Protein AF-A0A316X494-F1 (afdb_monomer_lite)

Organism: NCBI:txid741074

pLDDT: mean 83.14, std 15.76, range [36.75, 96.81]

Sequence (93 aa):
MKTVIKYTFVRFIILAIPYFAWFALFAEAGYHRQTYDLDLLPLYVFFFLGGLIGIETLFRIYRKEKAKYLSNILLLIFFILLYFVLPHRDNFN

Secondary structure (DSSP, 8-state):
-HHHHHHHHHHHHHHHHHHHHHHHHHHTS-----S-GGGGHHHHHHHHHHHHHHHHHHHHHHTT-HHHHHHHHHHHHHHHHHHTTS--GGG--

Foldseek 3Di:
DVVLVVLLVVLLCQLVVLLVLLQCCVVPPVDPDPPDPVSCVSVVSNVVSLVVLVVVLVVCVVVVVVSNSVSSVVSSVVVVVVVVVGDDVVVVD

Radius of gyration: 15.36 Å; chains: 1; bounding box: 34×25×46 Å

Structure (mmCIF, N/CA/C/O backbone):
data_AF-A0A316X494-F1
#
_entry.id   AF-A0A316X494-F1
#
loop_
_atom_site.group_PDB
_atom_site.id
_atom_site.type_symbol
_atom_site.label_atom_id
_atom_site.label_alt_id
_atom_site.label_comp_id
_atom_site.label_asym_id
_atom_site.label_entity_id
_atom_site.label_seq_id
_atom_site.pdbx_PDB_ins_code
_atom_site.Cartn_x
_atom_site.Cartn_y
_atom_site.Cartn_z
_atom_site.occupancy
_atom_site.B_iso_or_equiv
_atom_site.auth_seq_id
_atom_site.auth_comp_id
_atom_site.auth_asym_id
_atom_site.auth_atom_id
_atom_site.pdbx_PDB_model_num
ATOM 1 N N . MET A 1 1 ? -2.029 -7.849 19.519 1.00 58.88 1 MET A N 1
ATOM 2 C CA . MET A 1 1 ? -0.772 -7.544 18.792 1.00 58.88 1 MET A CA 1
ATOM 3 C C . MET A 1 1 ? -0.567 -8.420 17.554 1.00 58.88 1 MET A C 1
ATOM 5 O O . MET A 1 1 ? -0.522 -7.866 16.465 1.00 58.88 1 MET A O 1
ATOM 9 N N . LYS A 1 2 ? -0.545 -9.761 17.671 1.00 73.12 2 LYS A N 1
ATOM 10 C CA . LYS A 1 2 ? -0.332 -10.688 16.532 1.00 73.12 2 LYS A CA 1
ATOM 11 C C . LYS A 1 2 ? -1.266 -10.453 15.328 1.00 73.12 2 LYS A C 1
ATOM 13 O O . LYS A 1 2 ? -0.812 -10.471 14.190 1.00 73.12 2 LYS A O 1
ATOM 18 N N . THR A 1 3 ? -2.545 -10.156 15.568 1.00 83.75 3 THR A N 1
ATOM 19 C CA . THR A 1 3 ? -3.536 -9.922 14.499 1.00 83.75 3 THR A CA 1
ATOM 20 C C . THR A 1 3 ? -3.281 -8.641 13.708 1.00 83.75 3 THR A C 1
ATOM 22 O O . THR A 1 3 ? -3.445 -8.639 12.494 1.00 83.75 3 THR A O 1
ATOM 25 N N . VAL A 1 4 ? -2.860 -7.562 14.378 1.00 84.19 4 VAL A N 1
ATOM 26 C CA . VAL A 1 4 ? -2.549 -6.285 13.713 1.00 84.19 4 VAL A CA 1
ATOM 27 C C . VAL A 1 4 ? -1.257 -6.421 12.915 1.00 84.19 4 VAL A C 1
ATOM 29 O O . VAL A 1 4 ? -1.220 -6.008 11.770 1.00 84.19 4 VAL A O 1
ATOM 32 N N . ILE A 1 5 ? -0.248 -7.106 13.459 1.00 87.62 5 ILE A N 1
ATOM 33 C CA . ILE A 1 5 ? 1.007 -7.379 12.742 1.00 87.62 5 ILE A CA 1
ATOM 34 C C . ILE A 1 5 ? 0.735 -8.173 11.460 1.00 87.62 5 ILE A C 1
ATOM 36 O O . ILE A 1 5 ? 1.160 -7.763 10.385 1.00 87.62 5 ILE A O 1
ATOM 40 N N . LYS A 1 6 ? -0.040 -9.265 11.542 1.00 91.19 6 LYS A N 1
ATOM 41 C CA . LYS A 1 6 ? -0.439 -10.044 10.357 1.00 91.19 6 LYS A CA 1
ATOM 42 C C . LYS A 1 6 ? -1.208 -9.182 9.350 1.00 91.19 6 LYS A C 1
ATOM 44 O O . LYS A 1 6 ? -0.975 -9.271 8.151 1.00 91.19 6 LYS A O 1
ATOM 49 N N . TYR A 1 7 ? -2.111 -8.338 9.842 1.00 91.38 7 TYR A N 1
ATOM 50 C CA . TYR A 1 7 ? -2.902 -7.416 9.033 1.00 91.38 7 TYR A CA 1
ATOM 51 C C . TYR A 1 7 ? -2.031 -6.413 8.257 1.00 91.38 7 TYR A C 1
ATOM 53 O O . TYR A 1 7 ? -2.243 -6.228 7.056 1.00 91.38 7 TYR A O 1
ATOM 61 N N . THR A 1 8 ? -1.053 -5.799 8.927 1.00 92.12 8 THR A N 1
ATOM 62 C CA . THR A 1 8 ? -0.095 -4.861 8.330 1.00 92.12 8 THR A CA 1
ATOM 63 C C . THR A 1 8 ? 0.796 -5.574 7.326 1.00 92.12 8 THR A C 1
ATOM 65 O O . THR A 1 8 ? 0.952 -5.104 6.206 1.00 92.12 8 THR A O 1
ATOM 68 N N . PHE A 1 9 ? 1.328 -6.738 7.700 1.00 93.50 9 PHE A N 1
ATOM 69 C CA . PHE A 1 9 ? 2.255 -7.508 6.879 1.00 93.50 9 PHE A CA 1
ATOM 70 C C . PHE A 1 9 ? 1.631 -7.960 5.556 1.00 93.50 9 PHE A C 1
ATOM 72 O O . PHE A 1 9 ? 2.240 -7.807 4.504 1.00 93.50 9 PHE A O 1
ATOM 79 N N . VAL A 1 10 ? 0.384 -8.440 5.583 1.00 94.38 10 VAL A N 1
ATOM 80 C CA . VAL A 1 10 ? -0.335 -8.816 4.356 1.00 94.38 10 VAL A CA 1
ATOM 81 C C . VAL A 1 10 ? -0.492 -7.617 3.418 1.00 94.38 10 VAL A C 1
ATOM 83 O O . VAL A 1 10 ? -0.243 -7.744 2.225 1.00 94.38 10 VAL A O 1
ATOM 86 N N . ARG A 1 11 ? -0.853 -6.437 3.938 1.00 93.31 11 ARG A N 1
ATOM 87 C CA . ARG A 1 11 ? -0.991 -5.220 3.115 1.00 93.31 11 ARG A CA 1
ATOM 88 C C . ARG A 1 11 ? 0.339 -4.726 2.584 1.00 93.31 11 ARG A C 1
ATOM 90 O O . ARG A 1 11 ? 0.407 -4.292 1.440 1.00 93.31 11 ARG A O 1
ATOM 97 N N . PHE A 1 12 ? 1.381 -4.820 3.402 1.00 95.19 12 PHE A N 1
ATOM 98 C CA . PHE A 1 12 ? 2.733 -4.523 2.971 1.00 95.19 12 PHE A CA 1
ATOM 99 C C . PHE A 1 12 ? 3.118 -5.396 1.780 1.00 95.19 12 PHE A C 1
ATOM 101 O O . PHE A 1 12 ? 3.516 -4.846 0.767 1.00 95.19 12 PHE A O 1
ATOM 108 N N . ILE A 1 13 ? 2.918 -6.717 1.852 1.00 95.38 13 ILE A N 1
ATOM 109 C CA . ILE A 1 13 ? 3.207 -7.626 0.732 1.00 95.38 13 ILE A CA 1
ATOM 110 C C . ILE A 1 13 ? 2.393 -7.250 -0.511 1.00 95.38 13 ILE A C 1
ATOM 112 O O . ILE A 1 13 ? 2.951 -7.162 -1.600 1.00 95.38 13 ILE A O 1
ATOM 116 N N . ILE A 1 14 ? 1.091 -6.997 -0.348 1.00 94.56 14 ILE A N 1
ATOM 117 C CA . ILE A 1 14 ? 0.190 -6.651 -1.458 1.00 94.56 14 ILE A CA 1
ATOM 118 C C . ILE A 1 14 ? 0.660 -5.396 -2.205 1.00 94.56 14 ILE A C 1
ATOM 120 O O . ILE A 1 14 ? 0.568 -5.363 -3.425 1.00 94.56 14 ILE A O 1
ATOM 124 N N . LEU A 1 15 ? 1.176 -4.386 -1.501 1.00 94.25 15 LEU A N 1
ATOM 125 C CA . LEU A 1 15 ? 1.722 -3.173 -2.121 1.00 94.25 15 LEU A CA 1
ATOM 126 C C . LEU A 1 15 ? 3.171 -3.346 -2.594 1.00 94.25 15 LEU A C 1
ATOM 128 O O . LEU A 1 15 ? 3.557 -2.792 -3.619 1.00 94.25 15 LEU A O 1
ATOM 132 N N . ALA A 1 16 ? 3.967 -4.135 -1.875 1.00 93.94 16 ALA A N 1
ATOM 133 C CA . ALA A 1 16 ? 5.366 -4.389 -2.185 1.00 93.94 16 ALA A CA 1
ATOM 134 C C . ALA A 1 16 ? 5.535 -5.151 -3.501 1.00 93.94 16 ALA A C 1
ATOM 136 O O . ALA A 1 16 ? 6.422 -4.811 -4.272 1.00 93.94 16 ALA A O 1
ATOM 137 N N . ILE A 1 17 ? 4.695 -6.151 -3.784 1.00 93.50 17 ILE A N 1
ATOM 138 C CA . ILE A 1 17 ? 4.788 -6.948 -5.018 1.00 93.50 17 ILE A CA 1
ATOM 139 C C . ILE A 1 17 ? 4.741 -6.066 -6.279 1.00 93.50 17 ILE A C 1
ATOM 141 O O . ILE A 1 17 ? 5.710 -6.088 -7.037 1.00 93.50 17 ILE A O 1
ATOM 145 N N . PRO A 1 18 ? 3.682 -5.272 -6.528 1.00 91.94 18 PRO A N 1
ATOM 146 C CA . PRO A 1 18 ? 3.622 -4.427 -7.717 1.00 91.94 18 PRO A CA 1
ATOM 147 C C . PRO A 1 18 ? 4.674 -3.309 -7.694 1.00 91.94 18 PRO A C 1
ATOM 149 O O . PRO A 1 18 ? 5.205 -2.963 -8.745 1.00 91.94 18 PRO A O 1
ATOM 152 N N . TYR A 1 19 ? 5.039 -2.798 -6.511 1.00 89.94 19 TYR A N 1
ATOM 153 C CA . TYR A 1 19 ? 6.125 -1.828 -6.358 1.00 89.94 19 TYR A CA 1
ATOM 154 C C . TYR A 1 19 ? 7.480 -2.394 -6.814 1.00 89.94 19 TYR A C 1
ATOM 156 O O . TYR A 1 19 ? 8.172 -1.778 -7.620 1.00 89.94 19 TYR A O 1
ATOM 164 N N . PHE A 1 20 ? 7.859 -3.580 -6.333 1.00 89.19 20 PHE A N 1
ATOM 165 C CA . PHE A 1 20 ? 9.123 -4.218 -6.701 1.00 89.19 20 PHE A CA 1
ATOM 166 C C . PHE A 1 20 ? 9.106 -4.743 -8.133 1.00 89.19 20 PHE A C 1
ATOM 168 O O . PHE A 1 20 ? 10.139 -4.699 -8.788 1.00 89.19 20 PHE A O 1
ATOM 175 N N . ALA A 1 21 ? 7.952 -5.182 -8.644 1.00 88.12 21 ALA A N 1
ATOM 176 C CA . ALA A 1 21 ? 7.805 -5.532 -10.054 1.00 88.12 21 ALA A CA 1
ATOM 177 C C . ALA A 1 21 ? 8.066 -4.315 -10.956 1.00 88.12 21 ALA A C 1
ATOM 179 O O . ALA A 1 21 ? 8.825 -4.417 -11.916 1.00 88.12 21 ALA A O 1
ATOM 180 N N . TRP A 1 22 ? 7.504 -3.151 -10.607 1.00 84.12 22 TRP A N 1
ATOM 181 C CA . TRP A 1 22 ? 7.814 -1.893 -11.285 1.00 84.12 22 TRP A CA 1
ATOM 182 C C . TRP A 1 22 ? 9.301 -1.537 -11.162 1.00 84.12 22 TRP A C 1
ATOM 184 O O . TRP A 1 22 ? 9.954 -1.242 -12.158 1.00 84.12 22 TRP A O 1
ATOM 194 N N . PHE A 1 23 ? 9.863 -1.608 -9.954 1.00 82.31 23 PHE A N 1
ATOM 195 C CA . PHE A 1 23 ? 11.277 -1.319 -9.736 1.00 82.31 23 PHE A CA 1
ATOM 196 C C . PHE A 1 23 ? 12.188 -2.232 -10.567 1.00 82.31 23 PHE A C 1
ATOM 198 O O . PHE A 1 23 ? 13.072 -1.723 -11.236 1.00 82.31 23 PHE A O 1
ATOM 205 N N . ALA A 1 24 ? 11.963 -3.546 -10.594 1.00 81.75 24 ALA A N 1
ATOM 206 C CA . ALA A 1 24 ? 12.787 -4.490 -11.352 1.00 81.75 24 ALA A CA 1
ATOM 207 C C . ALA A 1 24 ? 12.718 -4.240 -12.868 1.00 81.75 24 ALA A C 1
ATOM 209 O O . ALA A 1 24 ? 13.751 -4.209 -13.537 1.00 81.75 24 ALA A O 1
ATOM 210 N N . LEU A 1 25 ? 11.518 -3.982 -13.402 1.00 77.56 25 LEU A N 1
ATOM 211 C CA . LEU A 1 25 ? 11.332 -3.674 -14.825 1.00 77.56 25 LEU A CA 1
ATOM 212 C C . LEU A 1 25 ? 12.107 -2.424 -15.264 1.00 77.56 25 LEU A C 1
ATOM 214 O O . LEU A 1 25 ? 12.620 -2.393 -16.377 1.00 77.56 25 LEU A O 1
ATOM 218 N N . PHE A 1 26 ? 12.221 -1.407 -14.405 1.00 69.31 26 PHE A N 1
ATOM 219 C CA . PHE A 1 26 ? 12.838 -0.127 -14.774 1.00 69.31 26 PHE A CA 1
ATOM 220 C C . PHE A 1 26 ? 14.276 0.056 -14.277 1.00 69.31 26 PHE A C 1
ATOM 222 O O . PHE A 1 26 ? 15.068 0.703 -14.958 1.00 69.31 26 PHE A O 1
ATOM 229 N N . ALA A 1 27 ? 14.630 -0.491 -13.115 1.00 64.88 27 ALA A N 1
ATOM 230 C CA . ALA A 1 27 ? 15.949 -0.333 -12.505 1.00 64.88 27 ALA A CA 1
ATOM 231 C C . ALA A 1 27 ? 16.968 -1.360 -13.014 1.00 64.88 27 ALA A C 1
ATOM 233 O O . ALA A 1 27 ? 18.146 -1.032 -13.117 1.00 64.88 27 ALA A O 1
ATOM 234 N N . GLU A 1 28 ? 16.542 -2.586 -13.334 1.00 56.69 28 GLU A N 1
ATOM 235 C CA . GLU A 1 28 ? 17.468 -3.678 -13.666 1.00 56.69 28 GLU A CA 1
ATOM 236 C C . GLU A 1 28 ? 17.594 -3.909 -15.178 1.00 56.69 28 GLU A C 1
ATOM 238 O O . GLU A 1 28 ? 18.663 -4.266 -15.665 1.00 56.69 28 GLU A O 1
ATOM 243 N N . ALA A 1 29 ? 16.539 -3.646 -15.953 1.00 55.56 29 ALA A N 1
ATOM 244 C CA . ALA A 1 29 ? 16.511 -4.023 -17.366 1.00 55.56 29 ALA A CA 1
ATOM 245 C C . ALA A 1 29 ? 17.049 -2.961 -18.347 1.00 55.56 29 ALA A C 1
ATOM 247 O O . ALA A 1 29 ? 16.969 -3.178 -19.556 1.00 55.56 29 ALA A O 1
ATOM 248 N N . GLY A 1 30 ? 17.560 -1.808 -17.883 1.00 55.00 30 GLY A N 1
ATOM 249 C CA . GLY A 1 30 ? 17.978 -0.714 -18.781 1.00 55.00 30 GLY A CA 1
ATOM 250 C C . GLY A 1 30 ? 16.875 -0.331 -19.781 1.00 55.00 30 GLY A C 1
ATOM 251 O O . GLY A 1 30 ? 17.150 0.009 -20.932 1.00 55.00 30 GLY A O 1
ATOM 252 N N . TYR A 1 31 ? 15.616 -0.501 -19.362 1.00 54.62 31 TYR A N 1
ATOM 253 C CA . TYR A 1 31 ? 14.478 -0.654 -20.257 1.00 54.62 31 TYR A CA 1
ATOM 254 C C . TYR A 1 31 ? 14.137 0.685 -20.913 1.00 54.62 31 TYR A C 1
ATOM 256 O O . TYR A 1 31 ? 13.417 1.528 -20.373 1.00 54.62 31 TYR A O 1
ATOM 264 N N . HIS A 1 32 ? 14.659 0.899 -22.117 1.00 54.69 32 HIS A N 1
ATOM 265 C CA . HIS A 1 32 ? 14.173 1.936 -23.011 1.00 54.69 32 HIS A CA 1
ATOM 266 C C . HIS A 1 32 ? 12.788 1.504 -23.497 1.00 54.69 32 HIS A C 1
ATOM 268 O O . HIS A 1 32 ? 12.724 0.709 -24.428 1.00 54.69 32 HIS A O 1
ATOM 274 N N . ARG A 1 33 ? 11.714 1.984 -22.835 1.00 55.38 33 ARG A N 1
ATOM 275 C CA . ARG A 1 33 ? 10.290 1.727 -23.164 1.00 55.38 33 ARG A CA 1
ATOM 276 C C . ARG A 1 33 ? 10.121 1.292 -24.623 1.00 55.38 33 ARG A C 1
ATOM 278 O O . ARG A 1 33 ? 10.103 2.144 -25.514 1.00 55.38 33 ARG A O 1
ATOM 285 N N . GLN A 1 34 ? 9.964 -0.006 -24.859 1.00 50.03 34 GLN A N 1
ATOM 286 C CA . GLN A 1 34 ? 9.464 -0.486 -26.137 1.00 50.03 34 GLN A CA 1
ATOM 287 C C . GLN A 1 34 ? 7.934 -0.440 -26.067 1.00 50.03 34 GLN A C 1
ATOM 289 O O . GLN A 1 34 ? 7.254 -1.435 -25.882 1.00 50.03 34 GLN A O 1
ATOM 294 N N . THR A 1 35 ? 7.406 0.774 -26.233 1.00 52.59 35 THR A N 1
ATOM 295 C CA . THR A 1 35 ? 6.176 1.015 -27.007 1.00 52.59 35 THR A CA 1
ATOM 296 C C . THR A 1 35 ? 4.814 0.562 -26.439 1.00 52.59 35 THR A C 1
ATOM 298 O O . THR A 1 35 ? 3.820 0.846 -27.100 1.00 52.59 35 THR A O 1
ATOM 301 N N . TYR A 1 36 ? 4.683 -0.038 -25.243 1.00 56.66 36 TYR A N 1
ATOM 302 C CA . TYR A 1 36 ? 3.366 -0.515 -24.760 1.00 56.6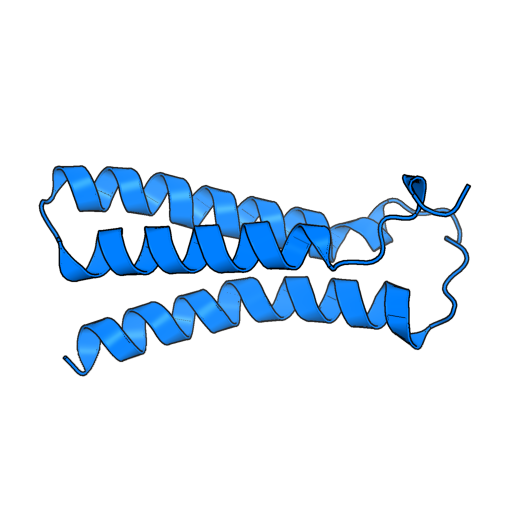6 36 TYR A CA 1
ATOM 303 C C . TYR A 1 36 ? 2.969 -0.062 -23.343 1.00 56.66 36 TYR A C 1
ATOM 305 O O . TYR A 1 36 ? 3.730 -0.180 -22.387 1.00 56.66 36 TYR A O 1
ATOM 313 N N . ASP A 1 37 ? 1.709 0.370 -23.186 1.00 66.81 37 ASP A N 1
ATOM 314 C CA . ASP A 1 37 ? 1.089 0.753 -21.899 1.00 66.81 37 ASP A CA 1
ATOM 315 C C . ASP A 1 37 ? 1.063 -0.386 -20.861 1.00 66.81 37 ASP A C 1
ATOM 317 O O . ASP A 1 37 ? 0.906 -0.148 -19.663 1.00 66.81 37 ASP A O 1
ATOM 321 N N . LEU A 1 38 ? 1.245 -1.632 -21.307 1.00 72.88 38 LEU A N 1
ATOM 322 C CA . LEU A 1 38 ? 1.335 -2.820 -20.454 1.00 72.88 38 LEU A CA 1
ATOM 323 C C . LEU A 1 38 ? 2.499 -2.749 -19.456 1.00 72.88 38 LEU A C 1
ATOM 325 O O . LEU A 1 38 ? 2.378 -3.288 -18.357 1.00 72.88 38 LEU A O 1
ATOM 329 N N . ASP A 1 39 ? 3.574 -2.028 -19.779 1.00 72.81 39 ASP A N 1
ATOM 330 C CA . ASP A 1 39 ? 4.714 -1.845 -18.874 1.00 72.81 39 ASP A CA 1
ATOM 331 C C . ASP A 1 39 ? 4.325 -1.042 -17.620 1.00 72.81 39 ASP A C 1
ATOM 333 O O . ASP A 1 39 ? 4.945 -1.191 -16.569 1.00 72.81 39 ASP A O 1
ATOM 337 N N . LEU A 1 40 ? 3.269 -0.219 -17.708 1.00 79.50 40 LEU A N 1
ATOM 338 C CA . LEU A 1 40 ? 2.701 0.575 -16.609 1.00 79.50 40 LEU A CA 1
ATOM 339 C C . LEU A 1 40 ? 1.791 -0.232 -15.686 1.00 79.50 40 LEU A C 1
ATOM 341 O O . LEU A 1 40 ? 1.417 0.253 -14.616 1.00 79.50 40 LEU A O 1
ATOM 345 N N . LEU A 1 41 ? 1.457 -1.468 -16.058 1.00 87.00 41 LEU A N 1
ATOM 346 C CA . LEU A 1 41 ? 0.533 -2.304 -15.305 1.00 87.00 41 LEU A CA 1
ATOM 347 C C . LEU A 1 41 ? 0.936 -2.469 -13.830 1.00 87.00 41 LEU A C 1
ATOM 349 O O . LEU A 1 41 ? 0.063 -2.294 -12.977 1.00 87.00 41 LEU A O 1
ATOM 353 N N . PRO A 1 42 ? 2.209 -2.729 -13.468 1.00 88.56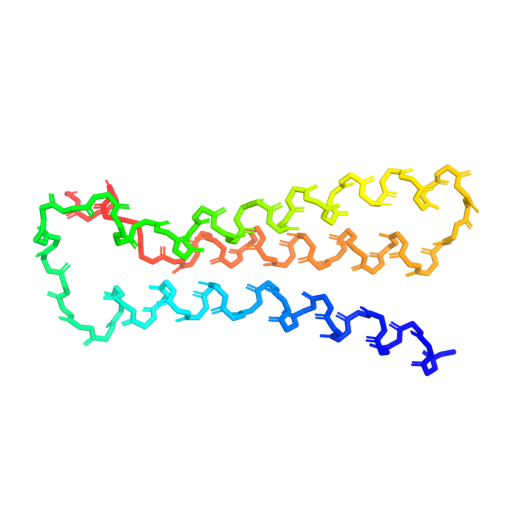 42 PRO A 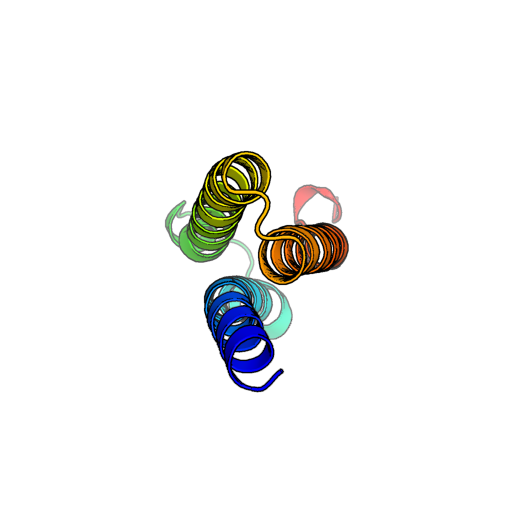N 1
ATOM 354 C CA . PRO A 1 42 ? 2.597 -2.837 -12.064 1.00 88.56 42 PRO A CA 1
ATOM 355 C C . PRO A 1 42 ? 2.353 -1.538 -11.293 1.00 88.56 42 PRO A C 1
ATOM 357 O O . PRO A 1 42 ? 1.859 -1.575 -10.168 1.00 88.56 42 PRO A O 1
ATOM 360 N N . LEU A 1 43 ? 2.605 -0.384 -11.915 1.00 86.94 43 LEU A N 1
ATOM 361 C CA . LEU A 1 43 ? 2.349 0.917 -11.305 1.00 86.94 43 LEU A CA 1
ATOM 362 C C . LEU A 1 43 ? 0.844 1.177 -11.131 1.00 86.94 43 LEU A C 1
ATOM 364 O O . LEU A 1 43 ? 0.412 1.634 -10.073 1.00 86.94 43 LEU A O 1
ATOM 368 N N . TYR A 1 44 ? 0.022 0.835 -12.125 1.00 89.62 44 TYR A N 1
ATOM 369 C CA . TYR A 1 44 ? -1.435 0.946 -12.012 1.00 89.62 44 TYR A CA 1
ATOM 370 C C . TYR A 1 44 ? -2.005 0.025 -10.935 1.00 89.62 44 TYR A C 1
ATOM 372 O O . TYR A 1 44 ? -2.837 0.456 -10.138 1.00 89.62 44 TYR A O 1
ATOM 380 N N . VAL A 1 45 ? -1.527 -1.219 -10.858 1.00 92.56 45 VAL A N 1
ATOM 381 C CA . VAL A 1 45 ? -1.913 -2.169 -9.807 1.00 92.56 45 VAL A CA 1
ATOM 382 C C . VAL A 1 45 ? -1.495 -1.643 -8.433 1.00 92.56 45 VAL A C 1
ATOM 384 O O . VAL A 1 45 ? -2.290 -1.698 -7.495 1.00 92.56 45 VAL A O 1
ATOM 387 N N . PHE A 1 46 ? -0.293 -1.076 -8.314 1.00 92.88 46 PHE A N 1
ATOM 388 C CA . PHE A 1 46 ? 0.180 -0.439 -7.088 1.00 92.88 46 PHE A CA 1
ATOM 389 C C . PHE A 1 46 ? -0.760 0.683 -6.625 1.00 92.88 46 PHE A C 1
ATOM 391 O O . PHE A 1 46 ? -1.231 0.658 -5.484 1.00 92.88 46 PHE A O 1
ATOM 398 N N . PHE A 1 47 ? -1.102 1.624 -7.510 1.00 92.06 47 PHE A N 1
ATOM 399 C CA . PHE A 1 47 ? -2.016 2.718 -7.176 1.00 92.06 47 PHE A CA 1
ATOM 400 C C . PHE A 1 47 ? -3.433 2.238 -6.876 1.00 92.06 47 PHE A C 1
ATOM 402 O O . PHE A 1 47 ? -4.054 2.724 -5.931 1.00 92.06 47 PHE A O 1
ATOM 409 N N . PHE A 1 48 ? -3.937 1.259 -7.627 1.00 95.31 48 PHE A N 1
ATOM 410 C CA . PHE A 1 48 ? -5.253 0.677 -7.393 1.00 95.31 48 PHE A CA 1
ATOM 411 C C . PHE A 1 48 ? -5.345 0.043 -5.998 1.00 95.31 48 PHE A C 1
ATOM 413 O O . PHE A 1 48 ? -6.255 0.354 -5.228 1.00 95.31 48 PHE A O 1
ATOM 420 N N . LEU A 1 49 ? -4.368 -0.788 -5.627 1.00 95.75 49 LEU A N 1
ATOM 421 C CA . LEU A 1 49 ? -4.309 -1.423 -4.308 1.00 95.75 49 LEU A CA 1
ATOM 422 C C . LEU A 1 49 ? -4.104 -0.397 -3.185 1.00 95.75 49 LEU A C 1
ATOM 424 O O . LEU A 1 49 ? -4.733 -0.509 -2.130 1.00 95.75 49 LEU A O 1
ATOM 428 N N . GLY A 1 50 ? -3.283 0.631 -3.419 1.00 95.44 50 GLY A N 1
ATOM 429 C CA . GLY A 1 50 ? -3.117 1.758 -2.500 1.00 95.44 50 GLY A CA 1
ATOM 430 C C . GLY A 1 50 ? -4.431 2.506 -2.269 1.00 95.44 50 GLY A C 1
ATOM 431 O O . GLY A 1 50 ? -4.813 2.750 -1.125 1.00 95.44 50 GLY A O 1
ATOM 432 N N . GLY A 1 51 ? -5.175 2.784 -3.341 1.00 95.50 51 GLY A N 1
ATOM 433 C CA . GLY A 1 51 ? -6.500 3.398 -3.288 1.00 95.50 51 GLY A CA 1
ATOM 434 C C . GLY A 1 51 ? -7.509 2.554 -2.508 1.00 95.50 51 GLY A C 1
ATOM 435 O O . GLY A 1 51 ? -8.205 3.080 -1.638 1.00 95.50 51 GLY A O 1
ATOM 436 N N . LEU A 1 52 ? -7.538 1.235 -2.731 1.00 96.25 52 LEU A N 1
ATOM 437 C CA . LEU A 1 52 ? -8.389 0.315 -1.965 1.00 96.25 52 LEU A CA 1
ATOM 438 C C . LEU A 1 52 ? -8.054 0.325 -0.468 1.00 96.25 52 LEU A C 1
ATOM 440 O O . LEU A 1 52 ? -8.963 0.368 0.363 1.00 96.25 52 LEU A O 1
ATOM 444 N N . ILE A 1 53 ? -6.766 0.336 -0.108 1.00 95.75 53 ILE A N 1
ATOM 445 C CA . ILE A 1 53 ? -6.332 0.471 1.291 1.00 95.75 53 ILE A CA 1
ATOM 446 C C . ILE A 1 53 ? -6.733 1.847 1.847 1.00 95.75 53 ILE A C 1
ATOM 448 O O . ILE A 1 53 ? -7.143 1.941 3.005 1.00 95.75 53 ILE A O 1
ATOM 452 N N . GLY A 1 54 ? -6.685 2.909 1.041 1.00 95.94 54 GLY A N 1
ATOM 453 C CA . GLY A 1 54 ? -7.185 4.240 1.397 1.00 95.94 54 GLY A CA 1
ATOM 454 C C . GLY A 1 54 ? -8.679 4.239 1.736 1.00 95.94 54 GLY A C 1
ATOM 455 O O . GLY A 1 54 ? -9.066 4.664 2.825 1.00 95.94 54 GLY A O 1
ATOM 456 N N . ILE A 1 55 ? -9.515 3.676 0.862 1.00 96.81 55 ILE A N 1
ATOM 457 C CA . ILE A 1 55 ? -10.966 3.540 1.086 1.00 96.81 55 ILE A CA 1
ATOM 458 C C . ILE A 1 55 ? -11.245 2.685 2.328 1.00 96.81 55 ILE A C 1
ATOM 460 O O . ILE A 1 55 ? -12.043 3.060 3.190 1.00 96.81 55 ILE A O 1
ATOM 464 N N . GLU A 1 56 ? -10.542 1.559 2.475 1.00 95.19 56 GLU A N 1
ATOM 465 C CA . GLU A 1 56 ? -10.632 0.715 3.667 1.00 95.19 56 GLU A CA 1
ATOM 466 C C . GLU A 1 56 ? -10.294 1.505 4.942 1.00 95.19 56 GLU A C 1
ATOM 468 O O . GLU A 1 56 ? -10.938 1.332 5.978 1.00 95.19 56 GLU A O 1
ATOM 473 N N . THR A 1 57 ? -9.299 2.389 4.880 1.00 95.31 57 THR A N 1
ATOM 474 C CA . THR A 1 57 ? -8.887 3.217 6.018 1.00 95.31 57 THR A CA 1
ATOM 475 C C . THR A 1 57 ? -10.030 4.104 6.492 1.00 95.31 57 THR A C 1
ATOM 477 O O . THR A 1 57 ? -10.290 4.140 7.695 1.00 95.31 57 THR A O 1
ATOM 480 N N . LEU A 1 58 ? -10.771 4.737 5.577 1.00 96.50 58 LEU A N 1
ATOM 481 C CA . LEU A 1 58 ? -11.954 5.540 5.915 1.00 96.50 58 LEU A CA 1
ATOM 482 C C . LEU A 1 58 ? -13.018 4.699 6.630 1.00 96.50 58 LEU A C 1
ATOM 484 O O . LEU A 1 58 ? -13.530 5.094 7.680 1.00 96.50 58 LEU A O 1
ATOM 488 N N . PHE A 1 59 ? -13.288 3.492 6.128 1.00 96.31 59 PHE A N 1
ATOM 489 C CA . PHE A 1 59 ? -14.219 2.564 6.771 1.00 96.31 59 PHE A CA 1
ATOM 490 C C . PHE A 1 59 ? -13.762 2.163 8.184 1.00 96.31 59 PHE A C 1
ATOM 492 O O . PHE A 1 59 ? -14.561 2.099 9.121 1.00 96.31 59 PHE A O 1
ATOM 499 N N . ARG A 1 60 ? -12.461 1.929 8.383 1.00 93.94 60 ARG A N 1
ATOM 500 C CA . ARG A 1 60 ? -11.898 1.574 9.697 1.00 93.94 60 ARG A CA 1
ATOM 501 C C . ARG A 1 60 ? -11.866 2.745 10.676 1.00 93.94 60 ARG A C 1
ATOM 503 O O . ARG A 1 60 ? -12.034 2.516 11.876 1.00 93.94 60 ARG A O 1
ATOM 510 N N . ILE A 1 61 ? -11.694 3.973 10.184 1.00 95.44 61 ILE A N 1
ATOM 511 C CA . ILE A 1 61 ? -11.856 5.200 10.975 1.00 95.44 61 ILE A CA 1
ATOM 512 C C . ILE A 1 61 ? -13.295 5.284 11.486 1.00 95.44 61 ILE A C 1
ATOM 514 O O . ILE A 1 61 ? -13.501 5.428 12.691 1.00 95.44 61 ILE A O 1
ATOM 518 N N . TYR A 1 62 ? -14.283 5.095 10.604 1.00 96.06 62 TYR A N 1
ATOM 519 C CA . TYR A 1 62 ? -15.700 5.087 10.982 1.00 96.06 62 TYR A CA 1
ATOM 520 C C . TYR A 1 62 ? -16.010 4.030 12.056 1.00 96.06 62 TYR A C 1
ATOM 522 O O . TYR A 1 62 ? -16.700 4.310 13.036 1.00 96.06 62 TYR A O 1
ATOM 530 N N . ARG A 1 63 ? -15.419 2.832 11.944 1.00 95.38 63 ARG A N 1
ATOM 531 C CA . ARG A 1 63 ? -15.549 1.755 12.944 1.00 95.38 63 ARG A CA 1
ATOM 532 C C . ARG A 1 63 ? -14.685 1.931 14.200 1.00 95.38 63 ARG A C 1
ATOM 534 O O . ARG A 1 63 ? -14.678 1.040 15.047 1.00 95.38 63 ARG A O 1
ATOM 541 N N . LYS A 1 64 ? -13.961 3.048 14.341 1.00 95.44 64 LYS A N 1
ATOM 542 C CA . LYS A 1 64 ? -13.078 3.363 15.481 1.00 95.44 64 LYS A CA 1
ATOM 543 C C . LYS A 1 64 ? -11.992 2.303 15.741 1.00 95.44 64 LYS A C 1
ATOM 545 O O . LYS A 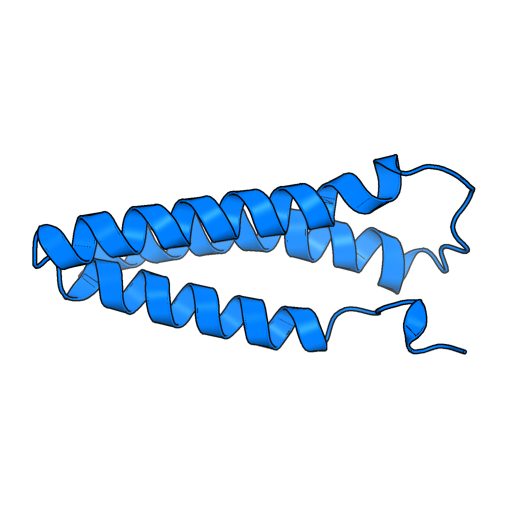1 64 ? -11.509 2.147 16.862 1.00 95.44 64 LYS A O 1
ATOM 550 N N . GLU A 1 65 ? -11.543 1.588 14.706 1.00 92.50 65 GLU A N 1
ATOM 551 C CA . GLU A 1 65 ? -10.510 0.548 14.821 1.00 92.50 65 GLU A CA 1
ATOM 552 C C . GLU A 1 65 ? -9.088 1.147 14.805 1.00 92.50 65 GLU A C 1
ATOM 554 O O . GLU A 1 65 ? -8.326 0.958 13.850 1.00 92.50 65 GLU A O 1
ATOM 559 N N . LYS A 1 66 ? -8.720 1.858 15.883 1.00 91.88 66 LYS A N 1
ATOM 560 C CA . LYS A 1 66 ? -7.496 2.682 15.988 1.00 91.88 66 LYS A CA 1
ATOM 561 C C . LYS A 1 66 ? -6.224 2.038 15.456 1.00 91.88 66 LYS A C 1
ATOM 563 O O . LYS A 1 66 ? -5.550 2.609 14.604 1.00 91.88 66 LYS A O 1
ATOM 568 N N . ALA A 1 67 ? -5.911 0.834 15.920 1.00 92.31 67 ALA A N 1
ATOM 569 C CA . ALA A 1 67 ? -4.683 0.154 15.525 1.00 92.31 67 ALA A CA 1
ATOM 570 C C . ALA A 1 67 ? -4.621 -0.146 14.014 1.00 92.31 67 ALA A C 1
ATOM 572 O O . ALA A 1 67 ? -3.547 -0.087 13.420 1.00 92.31 67 ALA A O 1
ATOM 573 N N . LYS A 1 68 ? -5.760 -0.454 13.381 1.00 91.50 68 LYS A N 1
ATOM 574 C CA . LYS A 1 68 ? -5.797 -0.858 11.971 1.00 91.50 68 LYS A CA 1
ATOM 575 C C . LYS A 1 68 ? -5.766 0.340 11.029 1.00 91.50 68 LYS A C 1
ATOM 577 O O . LYS A 1 68 ? -5.015 0.303 10.060 1.00 91.50 68 LYS A O 1
ATOM 582 N N . TYR A 1 69 ? -6.526 1.405 11.312 1.00 94.50 69 TYR A N 1
ATOM 583 C CA . TYR A 1 69 ? -6.474 2.589 10.450 1.00 94.50 69 TYR A CA 1
ATOM 584 C C . TYR A 1 69 ? -5.129 3.314 10.576 1.00 94.50 69 TYR A C 1
ATOM 586 O O . TYR A 1 69 ? -4.588 3.735 9.562 1.00 94.50 69 TYR A O 1
ATOM 594 N N . LEU A 1 70 ? -4.535 3.391 11.778 1.00 95.06 70 LEU A N 1
ATOM 595 C CA . LEU A 1 70 ? -3.192 3.963 11.939 1.00 95.06 70 LEU A CA 1
ATOM 596 C C . LEU A 1 70 ? -2.152 3.153 11.168 1.00 95.06 70 LEU A C 1
ATOM 598 O O . LEU A 1 70 ? -1.311 3.728 10.487 1.00 95.06 70 LEU A O 1
ATOM 602 N N . SER A 1 71 ? -2.242 1.821 11.224 1.00 94.50 71 SER A N 1
ATOM 603 C CA . SER A 1 71 ? -1.370 0.962 10.427 1.00 94.50 71 SER A CA 1
ATOM 604 C C . SER A 1 71 ? -1.521 1.210 8.928 1.00 94.50 71 SER A C 1
ATOM 606 O O . SER A 1 71 ? -0.508 1.206 8.238 1.00 94.50 71 SER A O 1
ATOM 608 N N . ASN A 1 72 ? -2.741 1.385 8.414 1.00 95.31 72 ASN A N 1
ATOM 609 C CA . ASN A 1 72 ? -2.934 1.677 6.996 1.00 95.31 72 ASN A CA 1
ATOM 610 C C . ASN A 1 72 ? -2.364 3.050 6.627 1.00 95.31 72 ASN A C 1
ATOM 612 O O . ASN A 1 72 ? -1.683 3.154 5.617 1.00 95.31 72 ASN A O 1
ATOM 616 N N . ILE A 1 73 ? -2.596 4.081 7.447 1.00 96.12 73 ILE A N 1
ATOM 617 C CA . ILE A 1 73 ? -2.062 5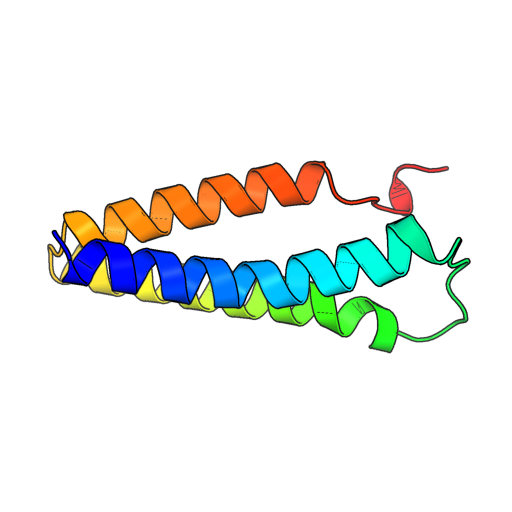.431 7.210 1.00 96.12 73 ILE A CA 1
ATOM 618 C C . ILE A 1 73 ? -0.535 5.391 7.131 1.00 96.12 73 ILE A C 1
ATOM 620 O O . ILE A 1 73 ? 0.035 5.892 6.168 1.00 96.12 73 ILE A O 1
ATOM 624 N N . LEU A 1 74 ? 0.125 4.753 8.102 1.00 96.00 74 LEU A N 1
ATOM 625 C CA . LEU A 1 74 ? 1.585 4.617 8.106 1.00 96.00 74 LEU A CA 1
ATOM 626 C C . LEU A 1 74 ? 2.090 3.873 6.868 1.00 96.00 74 LEU A C 1
ATOM 628 O O . LEU A 1 74 ? 3.078 4.282 6.266 1.00 96.00 74 LEU A O 1
ATOM 632 N N . LEU A 1 75 ? 1.395 2.805 6.472 1.00 95.44 75 LEU A N 1
ATOM 633 C CA . LEU A 1 75 ? 1.744 2.028 5.290 1.00 95.44 75 LEU A CA 1
ATOM 634 C C . LEU A 1 75 ? 1.609 2.854 4.005 1.00 95.44 75 LEU A C 1
ATOM 636 O O . LEU A 1 75 ? 2.512 2.847 3.176 1.00 95.44 75 LEU A O 1
ATOM 640 N N . LEU A 1 76 ? 0.504 3.585 3.852 1.00 95.25 76 LEU A N 1
ATOM 641 C CA . LEU A 1 76 ? 0.270 4.448 2.696 1.00 95.25 76 LEU A CA 1
ATOM 642 C C . LEU A 1 76 ? 1.308 5.567 2.624 1.00 95.25 76 LEU A C 1
ATOM 644 O O . LEU A 1 76 ? 1.870 5.785 1.559 1.00 95.25 76 LEU A O 1
ATOM 648 N N . ILE A 1 77 ? 1.621 6.222 3.747 1.00 95.75 77 ILE A N 1
ATOM 649 C CA . ILE A 1 77 ? 2.682 7.238 3.809 1.00 95.75 77 ILE A CA 1
ATOM 650 C C . ILE A 1 77 ? 4.016 6.638 3.364 1.00 95.75 77 ILE A C 1
ATOM 652 O O . ILE A 1 77 ? 4.685 7.211 2.510 1.00 95.75 77 ILE A O 1
ATOM 656 N N . PHE A 1 78 ? 4.389 5.475 3.900 1.00 94.00 78 PHE A N 1
ATOM 657 C CA . PHE A 1 78 ? 5.631 4.799 3.532 1.00 94.00 78 PHE A CA 1
ATOM 658 C C . PHE A 1 78 ? 5.716 4.528 2.024 1.00 94.00 78 PHE A C 1
ATOM 660 O O . PHE A 1 78 ? 6.713 4.862 1.393 1.00 94.00 78 PHE A O 1
ATOM 667 N N . PHE A 1 79 ? 4.657 3.984 1.425 1.00 90.88 79 PHE A N 1
ATOM 668 C CA . PHE A 1 79 ? 4.633 3.686 -0.007 1.00 90.88 79 PHE A CA 1
ATOM 669 C C . PHE A 1 79 ? 4.552 4.934 -0.897 1.00 90.88 79 PHE A C 1
ATOM 671 O O . PHE A 1 79 ? 5.139 4.938 -1.975 1.00 90.88 79 PHE A O 1
ATOM 678 N N . ILE A 1 80 ? 3.896 6.007 -0.445 1.00 90.62 80 ILE A N 1
ATOM 679 C CA . ILE A 1 80 ? 3.937 7.316 -1.115 1.00 90.62 80 ILE A CA 1
ATOM 680 C C . ILE A 1 80 ? 5.366 7.868 -1.111 1.00 90.62 80 ILE A C 1
ATOM 682 O O . ILE A 1 80 ? 5.825 8.369 -2.130 1.00 90.62 80 ILE A O 1
ATOM 686 N N . LEU A 1 81 ? 6.093 7.756 0.004 1.00 90.56 81 LEU A N 1
ATOM 687 C CA . LEU A 1 81 ? 7.494 8.179 0.064 1.00 90.56 81 LEU A CA 1
ATOM 688 C C . LEU A 1 81 ? 8.374 7.339 -0.867 1.00 90.56 81 LEU A C 1
ATOM 690 O O . LEU A 1 81 ? 9.199 7.894 -1.586 1.00 90.56 81 LEU A O 1
ATOM 694 N N . LEU A 1 82 ? 8.166 6.020 -0.899 1.00 86.50 82 LEU A N 1
ATOM 695 C CA . LEU A 1 82 ? 8.877 5.134 -1.820 1.00 86.50 82 LEU A CA 1
ATOM 696 C C . LEU A 1 82 ? 8.582 5.437 -3.290 1.00 86.50 82 LEU A C 1
ATOM 698 O O . LEU A 1 82 ? 9.464 5.269 -4.125 1.00 86.50 82 LEU A O 1
ATOM 702 N N . TYR A 1 83 ? 7.377 5.903 -3.621 1.00 83.31 83 TYR A N 1
ATOM 703 C CA . TYR A 1 83 ? 7.053 6.298 -4.988 1.00 83.31 83 TYR A CA 1
ATOM 704 C C . TYR A 1 83 ? 8.027 7.362 -5.515 1.00 83.31 83 TYR A C 1
ATOM 706 O O . TYR A 1 83 ? 8.532 7.198 -6.616 1.00 83.31 83 TYR A O 1
ATOM 714 N N . PHE A 1 84 ? 8.403 8.360 -4.709 1.00 81.38 84 PHE A N 1
ATOM 715 C CA . PHE A 1 84 ? 9.395 9.373 -5.108 1.00 81.38 84 PHE A CA 1
ATOM 716 C C . PHE A 1 84 ? 10.816 8.825 -5.313 1.00 81.38 84 PHE A C 1
ATOM 718 O O . PHE A 1 84 ? 11.654 9.507 -5.897 1.00 81.38 84 PHE A O 1
ATOM 725 N N . VAL A 1 85 ? 11.102 7.617 -4.822 1.00 79.81 85 VAL A N 1
ATOM 726 C CA . VAL A 1 85 ? 12.383 6.923 -5.027 1.00 79.81 85 VAL A CA 1
ATOM 727 C C . VAL A 1 85 ? 12.366 6.101 -6.318 1.00 79.81 85 VAL A C 1
ATOM 729 O O . VAL A 1 85 ? 13.425 5.753 -6.841 1.00 79.81 85 VAL A O 1
ATOM 732 N N . LEU A 1 86 ? 11.186 5.777 -6.855 1.00 73.94 86 LEU A N 1
ATOM 733 C CA . LEU A 1 86 ? 11.100 5.022 -8.097 1.00 73.94 86 LEU A CA 1
ATOM 734 C C . LEU A 1 86 ? 11.670 5.845 -9.257 1.00 73.94 86 LEU A C 1
ATOM 736 O O . LEU A 1 86 ? 11.413 7.046 -9.352 1.00 73.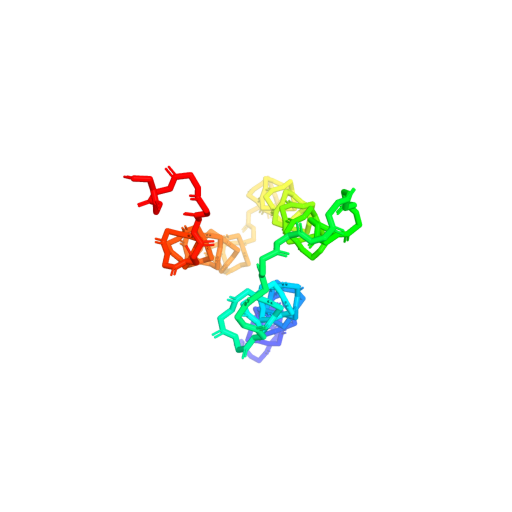94 86 LEU A O 1
ATOM 740 N N . PRO A 1 87 ? 12.380 5.203 -10.198 1.00 65.75 87 PRO A N 1
ATOM 741 C CA . PRO A 1 87 ? 12.809 5.871 -11.415 1.00 65.75 87 PRO A CA 1
ATOM 742 C C . PRO A 1 87 ? 11.570 6.358 -12.180 1.00 65.75 87 PRO A C 1
ATOM 744 O O . PRO A 1 87 ? 10.747 5.568 -12.645 1.00 65.75 87 PRO A O 1
ATOM 747 N N . HIS A 1 88 ? 11.399 7.676 -12.259 1.00 65.75 88 HIS A N 1
ATOM 748 C CA . HIS A 1 88 ? 10.365 8.325 -13.060 1.00 65.75 88 HIS A CA 1
ATOM 749 C C . HIS A 1 88 ? 11.031 8.853 -14.319 1.00 65.75 88 HIS A C 1
ATOM 751 O O . HIS A 1 88 ? 11.869 9.748 -14.247 1.00 65.75 88 HIS A O 1
ATOM 757 N N . ARG A 1 89 ? 10.688 8.281 -15.475 1.00 52.69 89 ARG A N 1
ATOM 758 C CA . ARG A 1 89 ? 11.331 8.613 -16.754 1.00 52.69 89 ARG A CA 1
ATOM 759 C C . ARG A 1 89 ? 11.258 10.109 -17.086 1.00 52.69 89 ARG A C 1
ATOM 761 O O . ARG A 1 89 ? 12.195 10.629 -17.675 1.00 52.69 89 ARG A O 1
ATOM 768 N N . ASP A 1 90 ? 10.202 10.795 -16.651 1.00 53.97 90 ASP A N 1
ATOM 769 C CA . ASP A 1 90 ? 10.009 12.229 -16.907 1.00 53.97 90 ASP A CA 1
ATOM 770 C C . ASP A 1 90 ? 11.042 13.120 -16.185 1.00 53.97 90 ASP A C 1
ATOM 772 O O . ASP A 1 90 ? 11.227 14.269 -16.573 1.00 53.97 90 ASP A O 1
ATOM 776 N N . ASN A 1 91 ? 11.757 12.582 -15.186 1.00 46.69 91 ASN A N 1
ATOM 777 C CA . ASN A 1 91 ? 12.828 13.273 -14.457 1.00 46.69 91 ASN A CA 1
ATOM 778 C C . ASN A 1 91 ? 14.241 12.976 -15.006 1.00 46.69 91 ASN A C 1
ATOM 780 O O . ASN A 1 91 ? 15.219 13.452 -14.436 1.00 46.69 91 ASN A O 1
ATOM 784 N N . PHE A 1 92 ? 14.362 12.178 -16.075 1.00 44.41 92 PHE A N 1
ATOM 785 C CA . PHE A 1 92 ? 15.631 11.853 -16.750 1.00 44.41 92 PHE A CA 1
ATOM 786 C C . PHE A 1 92 ? 15.761 12.543 -18.123 1.00 44.41 92 PHE A C 1
ATOM 788 O O . PHE A 1 92 ? 16.436 12.017 -19.010 1.00 44.41 92 PHE A O 1
ATOM 795 N N . ASN A 1 93 ? 15.097 13.691 -18.302 1.00 36.75 93 ASN A N 1
ATOM 796 C CA . ASN A 1 93 ? 15.301 14.587 -19.445 1.00 36.75 93 ASN A CA 1
ATOM 797 C C . ASN A 1 93 ? 16.366 15.638 -19.133 1.00 36.75 93 ASN A C 1
ATOM 799 O O . ASN A 1 93 ? 16.252 16.279 -18.064 1.00 36.75 93 ASN A O 1
#